Protein AF-A0A8X7CR75-F1 (afdb_monomer_lite)

Sequence (88 aa):
MTQLLRVGLKNNKITNIPEKVFRGIYDNLLVLLLEGNPISCNCTFKWIVSGTEHINPDKYITGICDSPQEMKGRELIDLVPYDFSCCP

InterPro domains:
  IPR032675 Leucine-rich repeat domain superfamily [G3DSA:3.80.10.10] (1-87)
  IPR051295 Leucine-rich glioma-inactivated/LGI-related [PTHR24367] (3-86)

Organism: NCBI:txid2747483

Radius of gyration: 12.49 Å; chains: 1; bounding box: 35×26×27 Å

Structure (mmCIF, N/CA/C/O backbone):
data_AF-A0A8X7CR75-F1
#
_entry.id   AF-A0A8X7CR75-F1
#
loop_
_atom_site.group_PDB
_atom_site.id
_atom_site.type_symbol
_atom_site.label_atom_id
_atom_site.label_alt_id
_atom_site.label_comp_id
_atom_site.label_asym_id
_atom_site.label_entity_id
_atom_site.label_seq_id
_atom_site.pdbx_PDB_ins_code
_atom_site.Cartn_x
_atom_site.Cartn_y
_atom_site.Cartn_z
_atom_site.occupancy
_atom_site.B_iso_or_equiv
_atom_site.auth_seq_id
_atom_site.auth_comp_id
_atom_site.auth_asym_id
_atom_site.auth_atom_id
_atom_site.pdbx_PDB_model_num
ATOM 1 N N . MET A 1 1 ? -20.402 14.800 9.518 1.00 44.03 1 MET A N 1
ATOM 2 C CA . MET A 1 1 ? -19.051 14.202 9.547 1.00 44.03 1 MET A CA 1
ATOM 3 C C . MET A 1 1 ? -19.177 12.746 9.139 1.00 44.03 1 MET A C 1
ATOM 5 O O . MET A 1 1 ? -19.694 11.955 9.913 1.00 44.03 1 MET A O 1
ATOM 9 N N . THR A 1 2 ? -18.812 12.402 7.910 1.00 49.97 2 THR A N 1
ATOM 10 C CA . THR A 1 2 ? -18.809 11.018 7.421 1.00 49.97 2 THR A CA 1
ATOM 11 C C . THR A 1 2 ? -17.484 10.375 7.818 1.00 49.97 2 THR A C 1
ATOM 13 O O . THR A 1 2 ? -16.449 10.675 7.234 1.00 49.97 2 THR A O 1
ATOM 16 N N . GLN A 1 3 ? -17.495 9.531 8.850 1.00 59.75 3 GLN A N 1
ATOM 17 C CA . GLN A 1 3 ? -16.326 8.740 9.236 1.00 59.75 3 GLN A CA 1
ATOM 18 C C . GLN A 1 3 ? -16.320 7.459 8.403 1.00 59.75 3 GLN A C 1
ATOM 20 O O . GLN A 1 3 ? -17.004 6.487 8.723 1.00 59.75 3 GLN A O 1
ATOM 25 N N . LEU A 1 4 ? -15.604 7.479 7.280 1.00 62.81 4 LEU A N 1
ATOM 26 C CA . LEU A 1 4 ? -15.461 6.296 6.443 1.00 62.81 4 LEU A CA 1
ATOM 27 C C . LEU A 1 4 ? -14.354 5.405 7.018 1.00 62.81 4 LEU A C 1
ATOM 29 O O . LEU A 1 4 ? -13.182 5.560 6.695 1.00 62.81 4 LEU A O 1
ATOM 33 N N . LEU A 1 5 ? -14.744 4.480 7.891 1.00 82.06 5 LEU A N 1
ATOM 34 C CA . LEU A 1 5 ? -13.812 3.558 8.546 1.00 82.06 5 LEU A CA 1
ATOM 35 C C . LEU A 1 5 ? -13.373 2.417 7.619 1.00 82.06 5 LEU A C 1
ATOM 37 O O . LEU A 1 5 ? -12.297 1.852 7.793 1.00 82.06 5 LEU A O 1
ATOM 41 N N . ARG A 1 6 ? -14.205 2.057 6.636 1.00 89.31 6 ARG A N 1
ATOM 42 C CA . ARG A 1 6 ? -14.001 0.887 5.778 1.00 89.31 6 ARG A CA 1
ATOM 43 C C . ARG A 1 6 ? -14.337 1.193 4.327 1.00 89.31 6 ARG A C 1
ATOM 45 O O . ARG A 1 6 ? -15.431 1.663 4.026 1.00 89.31 6 ARG A O 1
ATOM 52 N N . VAL A 1 7 ? -13.415 0.854 3.434 1.00 91.69 7 VAL A N 1
ATOM 53 C CA . VAL A 1 7 ? -13.555 0.972 1.983 1.00 91.69 7 VAL A CA 1
ATOM 54 C C . VAL A 1 7 ? -13.349 -0.397 1.347 1.00 91.69 7 VAL A C 1
ATOM 56 O O . VAL A 1 7 ? -12.298 -1.018 1.498 1.00 91.69 7 VAL A O 1
ATOM 59 N N . GLY A 1 8 ? -14.367 -0.874 0.631 1.00 94.00 8 GLY A N 1
ATOM 60 C CA . GLY A 1 8 ? -14.312 -2.123 -0.123 1.00 94.00 8 GLY A CA 1
ATOM 61 C C . GLY A 1 8 ? -14.279 -1.868 -1.623 1.00 94.00 8 GLY A C 1
ATOM 62 O O . GLY A 1 8 ? -15.232 -1.312 -2.159 1.00 94.00 8 GLY A O 1
ATOM 63 N N . LEU A 1 9 ? -13.212 -2.294 -2.298 1.00 95.75 9 LEU A N 1
ATOM 64 C CA . LEU A 1 9 ? -13.007 -2.126 -3.742 1.00 95.75 9 LEU A CA 1
ATOM 65 C C . LEU A 1 9 ? -12.617 -3.450 -4.428 1.00 95.75 9 LEU A C 1
ATOM 67 O O . LEU A 1 9 ? -12.042 -3.449 -5.518 1.00 95.75 9 LEU A O 1
ATOM 71 N N . LYS A 1 10 ? -12.935 -4.586 -3.797 1.00 97.00 10 LYS A N 1
ATOM 72 C CA . LYS A 1 10 ? -12.600 -5.932 -4.284 1.00 97.00 10 LYS A CA 1
ATOM 73 C C . LYS A 1 10 ? -13.112 -6.195 -5.704 1.00 97.00 10 LYS A C 1
ATOM 75 O O . LYS A 1 10 ? -14.176 -5.699 -6.068 1.00 97.00 10 LYS A O 1
ATOM 80 N N . ASN A 1 11 ? -12.404 -7.043 -6.450 1.00 97.75 11 ASN A N 1
ATOM 81 C CA . ASN A 1 11 ? -12.806 -7.568 -7.763 1.00 97.75 11 ASN A CA 1
ATOM 82 C C . ASN A 1 11 ? -13.118 -6.482 -8.809 1.00 97.75 11 ASN A C 1
ATOM 84 O O . ASN A 1 11 ? -14.090 -6.583 -9.559 1.00 97.75 11 ASN A O 1
ATOM 88 N N . ASN A 1 12 ? -12.297 -5.433 -8.850 1.00 97.62 12 ASN A N 1
ATOM 89 C CA . ASN A 1 12 ? -12.363 -4.386 -9.866 1.00 97.62 12 ASN A CA 1
ATOM 90 C C . ASN A 1 12 ? -11.124 -4.449 -10.781 1.00 97.62 12 ASN A C 1
ATOM 92 O O . ASN A 1 12 ? -10.366 -5.416 -10.790 1.00 97.62 12 ASN A O 1
ATOM 96 N N . LYS A 1 13 ? -10.930 -3.413 -11.600 1.00 97.38 13 LYS A N 1
ATOM 97 C CA . LYS A 1 13 ? -9.773 -3.264 -12.499 1.00 97.38 13 LYS A CA 1
ATOM 98 C C . LYS A 1 13 ? -8.824 -2.163 -12.025 1.00 97.38 13 LYS A C 1
ATOM 100 O O . LYS A 1 13 ? -8.245 -1.447 -12.838 1.00 97.38 13 LYS A O 1
ATOM 105 N N . ILE A 1 14 ? -8.731 -1.965 -10.712 1.00 96.69 14 ILE A N 1
ATOM 106 C CA . ILE A 1 14 ? -7.893 -0.918 -10.133 1.00 96.69 14 ILE A CA 1
ATOM 107 C C . ILE A 1 14 ? -6.440 -1.348 -10.272 1.00 96.69 14 ILE A C 1
ATOM 109 O O . ILE A 1 14 ? -6.045 -2.392 -9.772 1.00 96.69 14 ILE A O 1
ATOM 113 N N . THR A 1 15 ? -5.639 -0.528 -10.936 1.00 95.88 15 THR A N 1
ATOM 114 C CA . THR A 1 15 ? -4.189 -0.729 -10.992 1.00 95.88 15 THR A CA 1
ATOM 115 C C . THR A 1 15 ? -3.467 0.135 -9.977 1.00 95.88 15 THR A C 1
ATOM 117 O O . THR A 1 15 ? -2.425 -0.240 -9.463 1.00 95.88 15 THR A O 1
ATOM 120 N N . ASN A 1 16 ? -4.007 1.304 -9.661 1.00 93.12 16 ASN A N 1
ATOM 121 C CA . ASN A 1 16 ? -3.401 2.241 -8.735 1.00 93.12 16 ASN A CA 1
ATOM 122 C C . ASN A 1 16 ? -4.488 3.161 -8.178 1.00 93.12 16 ASN A C 1
ATOM 124 O O . ASN A 1 16 ? -5.489 3.429 -8.847 1.00 93.12 16 ASN A O 1
ATOM 128 N N . ILE A 1 17 ? -4.277 3.676 -6.975 1.00 92.00 17 ILE A N 1
ATOM 129 C CA . ILE A 1 17 ? -5.122 4.705 -6.381 1.00 92.00 17 ILE A CA 1
ATOM 130 C C . ILE A 1 17 ? -4.207 5.882 -6.052 1.00 92.00 17 ILE A C 1
ATOM 132 O O . ILE A 1 17 ? -3.287 5.719 -5.259 1.00 92.00 17 ILE A O 1
ATOM 136 N N . PRO A 1 18 ? -4.419 7.072 -6.633 1.00 90.81 18 PRO A N 1
ATOM 137 C CA . PRO A 1 18 ? -3.633 8.245 -6.276 1.00 90.81 18 PRO A CA 1
ATOM 138 C C . PRO A 1 18 ? -3.884 8.673 -4.825 1.00 90.81 18 PRO A C 1
ATOM 140 O O . PRO A 1 18 ? -5.040 8.785 -4.415 1.00 90.81 18 PRO A O 1
ATOM 143 N N . GLU A 1 19 ? -2.828 9.031 -4.090 1.00 89.00 19 GLU A N 1
ATOM 144 C CA . GLU A 1 19 ? -2.899 9.482 -2.686 1.00 89.00 19 GLU A CA 1
ATOM 145 C C . GLU A 1 19 ? -3.950 10.582 -2.468 1.00 89.00 19 GLU A C 1
ATOM 147 O O . GLU A 1 19 ? -4.739 10.547 -1.523 1.00 89.00 19 GLU A O 1
ATOM 152 N N . LYS A 1 20 ? -4.037 11.532 -3.409 1.00 88.69 20 LYS A N 1
ATOM 153 C CA . LYS A 1 20 ? -4.999 12.645 -3.372 1.00 88.69 20 LYS A CA 1
ATOM 154 C C . LYS A 1 20 ? -6.462 12.208 -3.230 1.00 88.69 20 LYS A C 1
ATOM 156 O O . LYS A 1 20 ? -7.260 12.986 -2.721 1.00 88.69 20 LYS A O 1
ATOM 161 N N . VAL A 1 21 ? -6.818 11.002 -3.682 1.00 88.38 21 VAL A N 1
ATOM 162 C CA . VAL A 1 21 ? -8.183 10.461 -3.573 1.00 88.38 21 VAL A CA 1
ATOM 163 C C . VAL A 1 21 ? -8.511 10.124 -2.120 1.00 88.38 21 VAL A C 1
ATOM 165 O O . VAL A 1 21 ? -9.636 10.334 -1.678 1.00 88.38 21 VAL A O 1
ATOM 168 N N . PHE A 1 22 ? -7.522 9.642 -1.366 1.00 85.94 22 PHE A N 1
ATOM 169 C CA . PHE A 1 22 ? -7.695 9.186 0.010 1.00 85.94 22 PHE A CA 1
ATOM 170 C C . PHE A 1 22 ? -7.222 10.193 1.053 1.00 85.94 22 PHE A C 1
ATOM 172 O O . PHE A 1 22 ? -7.581 10.043 2.2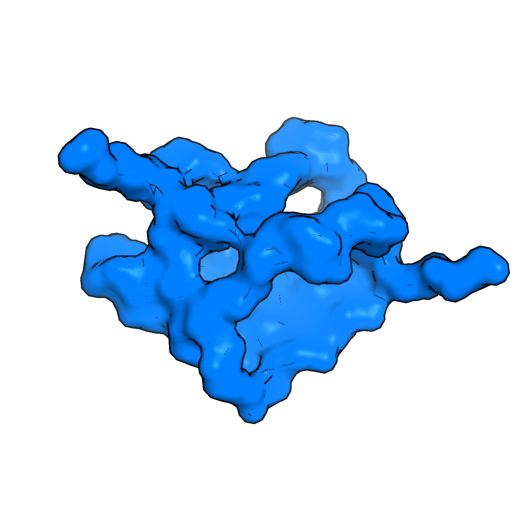14 1.00 85.94 22 PHE A O 1
ATOM 179 N N . ARG A 1 23 ? -6.511 11.258 0.667 1.00 83.00 23 ARG A N 1
ATOM 180 C CA . ARG A 1 23 ? -5.963 12.272 1.585 1.00 83.00 23 ARG A CA 1
ATOM 181 C C . ARG A 1 23 ? -6.956 12.783 2.638 1.00 83.00 23 ARG A C 1
ATOM 183 O O . ARG A 1 23 ? -6.567 12.989 3.776 1.00 83.00 23 ARG A O 1
ATOM 190 N N . GLY A 1 24 ? -8.228 12.976 2.281 1.00 83.62 24 GLY A N 1
ATOM 191 C CA . GLY A 1 24 ? -9.252 13.472 3.215 1.00 83.62 24 GLY A CA 1
ATOM 192 C C . GLY A 1 24 ? -9.806 12.432 4.198 1.00 83.62 24 GLY A C 1
ATOM 193 O O . GLY A 1 24 ? -10.473 12.804 5.159 1.00 83.62 24 GLY A O 1
ATOM 194 N N . ILE A 1 25 ? -9.566 11.141 3.956 1.00 83.56 25 ILE A N 1
ATOM 195 C CA . ILE A 1 25 ? -10.096 10.029 4.761 1.00 83.56 25 ILE A CA 1
ATOM 196 C C . ILE A 1 25 ? -9.005 9.105 5.313 1.00 83.56 25 ILE A C 1
ATOM 198 O O . ILE A 1 25 ? -9.312 8.262 6.147 1.00 83.56 25 ILE A O 1
ATOM 202 N N . TYR A 1 26 ? -7.752 9.249 4.873 1.00 82.88 26 TYR A N 1
ATOM 203 C CA . TYR A 1 26 ? -6.667 8.303 5.136 1.00 82.88 26 TYR A CA 1
ATOM 204 C C . TYR A 1 26 ? -6.390 8.089 6.627 1.00 82.88 26 TYR A C 1
ATOM 206 O O . TYR A 1 26 ? -6.156 6.955 7.045 1.00 82.88 26 TYR A O 1
ATOM 214 N N . ASP A 1 27 ? -6.472 9.151 7.428 1.00 80.56 27 ASP A N 1
ATOM 215 C CA . ASP A 1 27 ? -6.236 9.091 8.876 1.00 80.56 27 ASP A CA 1
ATOM 216 C C . ASP A 1 27 ? -7.353 8.349 9.622 1.00 80.56 27 ASP A C 1
ATOM 218 O O . ASP A 1 27 ? -7.102 7.704 10.636 1.00 80.56 27 ASP A O 1
ATOM 222 N N . ASN A 1 28 ? -8.582 8.391 9.095 1.00 81.88 28 ASN A N 1
ATOM 223 C CA . ASN A 1 28 ? -9.750 7.726 9.680 1.00 81.88 28 ASN A CA 1
ATOM 224 C C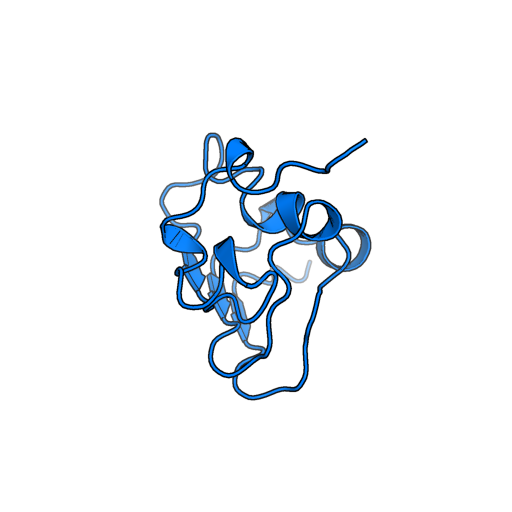 . ASN A 1 28 ? -10.017 6.339 9.073 1.00 81.88 28 ASN A C 1
ATOM 226 O O . ASN A 1 28 ? -10.875 5.605 9.562 1.00 81.88 28 ASN A O 1
ATOM 230 N N . LEU A 1 29 ? -9.330 5.987 7.985 1.00 84.75 29 LEU A N 1
ATOM 231 C CA . LEU A 1 29 ? -9.517 4.718 7.300 1.00 84.75 29 LEU A CA 1
ATOM 232 C C . LEU A 1 29 ? -8.868 3.597 8.112 1.00 84.75 29 LEU A C 1
ATOM 234 O O . LEU A 1 29 ? -7.651 3.572 8.277 1.00 84.75 29 LEU A O 1
ATOM 238 N N . LEU A 1 30 ? -9.676 2.644 8.568 1.00 86.88 30 LEU A N 1
ATOM 239 C CA . LEU A 1 30 ? -9.202 1.445 9.255 1.00 86.88 30 LEU A CA 1
ATOM 240 C C . LEU A 1 30 ? -9.071 0.270 8.299 1.00 86.88 30 LEU A C 1
ATOM 242 O O . LEU A 1 30 ? -8.128 -0.491 8.408 1.00 86.88 30 LEU A O 1
ATOM 246 N N . VAL A 1 31 ? -9.988 0.104 7.347 1.00 88.94 31 VAL A N 1
ATOM 247 C CA . VAL A 1 31 ? -9.999 -1.085 6.487 1.00 88.94 31 VAL A CA 1
ATOM 248 C C . VAL A 1 31 ? -10.059 -0.697 5.018 1.00 88.94 31 VAL A C 1
ATOM 250 O O . VAL A 1 31 ? -10.999 -0.022 4.595 1.00 88.94 31 VAL A O 1
ATOM 253 N N . LEU A 1 32 ? -9.109 -1.189 4.224 1.00 91.50 32 LEU A N 1
ATOM 254 C CA . LEU A 1 32 ? -9.107 -1.061 2.768 1.00 91.50 32 LEU A CA 1
ATOM 255 C C . LEU A 1 32 ? -8.959 -2.430 2.106 1.00 91.50 32 LEU A C 1
ATOM 257 O O . LEU A 1 32 ? -8.005 -3.163 2.362 1.00 91.50 32 LEU A O 1
ATOM 261 N N . LEU A 1 33 ? -9.914 -2.766 1.243 1.00 94.81 33 LEU A N 1
ATOM 262 C CA . LEU A 1 33 ? -9.987 -4.074 0.601 1.00 94.81 33 LEU A CA 1
ATOM 263 C C . LEU A 1 33 ? -9.795 -3.968 -0.912 1.00 94.81 33 LEU A C 1
ATOM 265 O O . LEU A 1 33 ? -10.691 -3.468 -1.601 1.00 94.81 33 LEU A O 1
ATOM 269 N N . LEU A 1 34 ? -8.648 -4.427 -1.418 1.00 96.56 34 LEU A N 1
ATOM 270 C CA . LEU A 1 34 ? -8.250 -4.339 -2.830 1.00 96.56 34 LEU A CA 1
ATOM 271 C C . LEU A 1 34 ? -8.064 -5.705 -3.500 1.00 96.56 34 LEU A C 1
ATOM 273 O O . LEU A 1 34 ? -7.612 -5.760 -4.641 1.00 96.56 34 LEU A O 1
ATOM 277 N N . GLU A 1 35 ? -8.414 -6.813 -2.853 1.00 96.00 35 GLU A N 1
ATOM 278 C CA . GLU A 1 35 ? -8.223 -8.151 -3.418 1.00 96.00 35 GLU A CA 1
ATOM 279 C C . GLU A 1 35 ? -8.965 -8.322 -4.755 1.00 96.00 35 GLU A C 1
ATOM 281 O O . GLU A 1 35 ? -10.043 -7.761 -4.971 1.00 96.00 35 GLU A O 1
ATOM 286 N N . GLY A 1 36 ? -8.380 -9.094 -5.673 1.00 97.31 36 GLY A N 1
ATOM 287 C CA . GLY A 1 36 ? -8.939 -9.300 -7.013 1.00 97.31 36 GLY A CA 1
ATOM 288 C C . GLY A 1 36 ? -8.774 -8.108 -7.964 1.00 97.31 36 GLY A C 1
ATOM 289 O O . GLY A 1 36 ? -9.496 -8.031 -8.953 1.00 97.31 36 GLY A O 1
ATOM 290 N N . ASN A 1 37 ? -7.854 -7.181 -7.675 1.00 98.38 37 ASN A N 1
ATOM 291 C CA . ASN A 1 37 ? -7.465 -6.087 -8.566 1.00 98.38 37 ASN A CA 1
ATOM 292 C C . ASN A 1 37 ? -6.020 -6.275 -9.078 1.00 98.38 37 ASN A C 1
ATOM 294 O O . ASN A 1 37 ? -5.184 -6.779 -8.329 1.00 98.38 37 ASN A O 1
ATOM 298 N N . PRO A 1 38 ? -5.694 -5.839 -10.309 1.00 97.69 38 PRO A N 1
ATOM 299 C CA . PRO A 1 38 ? -4.338 -5.901 -10.864 1.00 97.69 38 PRO A CA 1
ATOM 300 C C . PRO A 1 38 ? -3.447 -4.761 -10.333 1.00 97.69 38 PRO A C 1
ATOM 302 O O . PRO A 1 38 ? -3.075 -3.847 -11.069 1.00 97.69 38 PRO A O 1
ATOM 305 N N . ILE A 1 39 ? -3.140 -4.774 -9.034 1.00 97.00 39 ILE A N 1
ATOM 306 C CA . ILE A 1 39 ? -2.463 -3.663 -8.351 1.00 97.00 39 ILE A CA 1
ATOM 307 C C . ILE A 1 39 ? -1.010 -3.509 -8.823 1.00 97.00 39 ILE A C 1
ATOM 309 O O . ILE A 1 39 ? -0.209 -4.440 -8.772 1.00 97.00 39 ILE A O 1
ATOM 313 N N . SER A 1 40 ? -0.645 -2.292 -9.210 1.00 95.69 40 SER A N 1
ATOM 314 C CA . SER A 1 40 ? 0.710 -1.882 -9.549 1.00 95.69 40 SER A CA 1
ATOM 315 C C . SER A 1 40 ? 1.407 -1.295 -8.325 1.00 95.69 40 SER A C 1
ATOM 317 O O . SER A 1 40 ? 1.297 -0.104 -8.032 1.00 95.69 40 SER A O 1
ATOM 319 N N . CYS A 1 41 ? 2.192 -2.124 -7.651 1.00 94.12 41 CYS A N 1
ATOM 320 C CA . CYS A 1 41 ? 3.008 -1.790 -6.490 1.00 94.12 41 CYS A CA 1
ATOM 321 C C . CYS A 1 41 ? 4.312 -1.082 -6.882 1.00 94.12 41 CYS A C 1
ATOM 323 O O . CYS A 1 41 ? 5.410 -1.532 -6.571 1.00 94.12 41 CYS A O 1
ATOM 325 N N . ASN A 1 42 ? 4.184 0.032 -7.602 1.00 90.44 42 ASN A N 1
ATOM 326 C CA . ASN A 1 42 ? 5.297 0.912 -7.951 1.00 90.44 42 ASN A CA 1
ATOM 327 C C . ASN A 1 42 ? 5.352 2.123 -7.007 1.00 90.44 42 ASN A C 1
ATOM 329 O O . ASN A 1 42 ? 4.464 2.333 -6.181 1.00 90.44 42 ASN A O 1
ATOM 333 N N . CYS A 1 43 ? 6.355 2.982 -7.168 1.00 89.75 43 CYS A N 1
ATOM 334 C CA . CYS A 1 43 ? 6.568 4.086 -6.238 1.00 89.75 43 CYS A CA 1
ATOM 335 C C . CYS A 1 43 ? 5.433 5.123 -6.158 1.00 89.75 43 CYS A C 1
ATOM 337 O O . CYS A 1 43 ? 5.289 5.786 -5.133 1.00 89.75 43 CYS A O 1
ATOM 339 N N . THR A 1 44 ? 4.561 5.224 -7.165 1.00 89.19 44 THR A N 1
ATOM 340 C CA . THR A 1 44 ? 3.369 6.090 -7.080 1.00 89.19 44 THR A CA 1
ATOM 341 C C . THR A 1 44 ? 2.296 5.537 -6.139 1.00 89.19 44 THR A C 1
ATOM 343 O O . THR A 1 44 ? 1.432 6.287 -5.688 1.00 89.19 44 THR A O 1
ATOM 346 N N . PHE A 1 45 ? 2.364 4.243 -5.815 1.00 91.88 45 PHE A N 1
ATOM 347 C CA . PHE A 1 45 ? 1.466 3.570 -4.882 1.00 91.88 45 PHE A CA 1
ATOM 348 C C . PHE A 1 45 ? 2.067 3.399 -3.480 1.00 91.88 45 PHE A C 1
ATOM 350 O O . PHE A 1 45 ? 1.392 2.929 -2.572 1.00 91.88 45 PHE A O 1
ATOM 357 N N . LYS A 1 46 ? 3.305 3.861 -3.267 1.00 90.56 46 LYS A N 1
ATOM 358 C CA . LYS A 1 46 ? 4.032 3.805 -1.989 1.00 90.56 46 LYS A CA 1
ATOM 359 C C . LYS A 1 46 ? 3.235 4.340 -0.795 1.00 90.56 46 LYS A C 1
ATOM 361 O O . LYS A 1 46 ? 3.395 3.855 0.325 1.00 90.56 46 LYS A O 1
ATOM 366 N N . TRP A 1 47 ? 2.380 5.339 -1.014 1.00 88.44 47 TRP A N 1
ATOM 367 C CA . TRP A 1 47 ? 1.564 5.933 0.045 1.00 88.44 47 TRP A CA 1
ATOM 368 C C . TRP A 1 47 ? 0.653 4.908 0.736 1.00 88.44 47 TRP A C 1
ATOM 370 O O . TRP A 1 47 ? 0.335 5.092 1.903 1.00 88.44 47 TRP A O 1
ATOM 380 N N . ILE A 1 48 ? 0.282 3.817 0.051 1.00 88.56 48 ILE A N 1
ATOM 381 C CA . ILE A 1 48 ? -0.628 2.793 0.573 1.00 88.56 48 ILE A CA 1
ATOM 382 C C . ILE A 1 48 ? -0.068 2.096 1.817 1.00 88.56 48 ILE A C 1
ATOM 384 O O . ILE A 1 48 ? -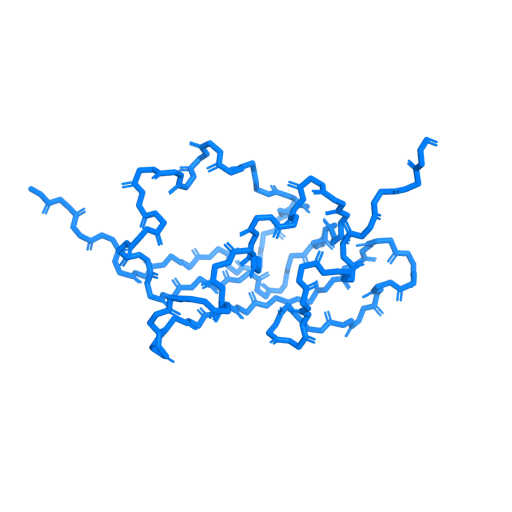0.827 1.715 2.699 1.00 88.56 48 ILE A O 1
ATOM 388 N N . VAL A 1 49 ? 1.260 1.975 1.895 1.00 83.81 49 VAL A N 1
ATOM 389 C CA . VAL A 1 49 ? 1.987 1.446 3.057 1.00 83.81 49 VAL A CA 1
ATOM 390 C C . VAL A 1 49 ? 2.672 2.555 3.858 1.00 83.81 49 VAL A C 1
ATOM 392 O O . VAL A 1 49 ? 3.099 2.341 4.986 1.00 83.81 49 VAL A O 1
ATOM 395 N N . SER A 1 50 ? 2.787 3.768 3.306 1.00 74.12 50 SER A N 1
ATOM 396 C CA . SER A 1 50 ? 3.399 4.893 4.019 1.00 74.12 50 SER A CA 1
ATOM 397 C C . SER A 1 50 ? 2.424 5.393 5.076 1.00 74.12 50 SER A C 1
ATOM 399 O O . SER A 1 50 ? 1.430 6.059 4.787 1.00 74.12 50 SER A O 1
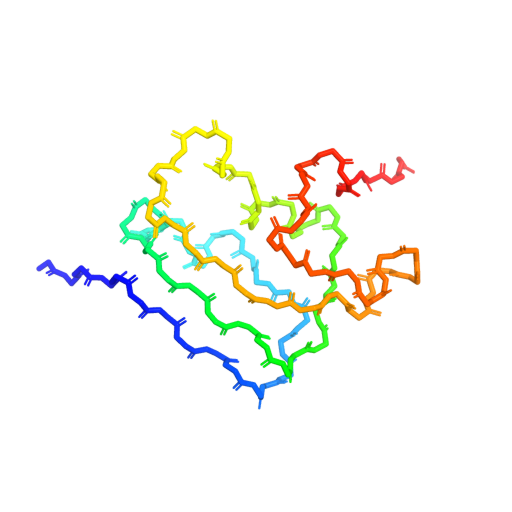ATOM 401 N N . GLY A 1 51 ? 2.682 5.006 6.316 1.00 61.69 51 GLY A N 1
ATOM 402 C CA . GLY A 1 51 ? 1.791 5.254 7.441 1.00 61.69 51 GLY A CA 1
ATOM 403 C C . GLY A 1 51 ? 1.526 4.007 8.270 1.00 61.69 51 GLY A C 1
ATOM 404 O O . GLY A 1 51 ? 1.176 4.160 9.426 1.00 61.69 51 GLY A O 1
ATOM 405 N N . THR A 1 52 ? 1.766 2.792 7.772 1.00 57.38 52 THR A N 1
ATOM 406 C CA . THR A 1 52 ? 1.672 1.582 8.614 1.00 57.38 52 THR A CA 1
ATOM 407 C C . THR A 1 52 ? 2.743 1.554 9.713 1.00 57.38 52 THR A C 1
ATOM 409 O O . THR A 1 52 ? 2.524 0.974 10.768 1.00 57.38 52 THR A O 1
ATOM 412 N N . GLU A 1 53 ? 3.865 2.258 9.521 1.00 51.47 53 GLU A N 1
ATOM 413 C CA . GLU A 1 53 ? 4.953 2.377 10.508 1.00 51.47 53 GLU A CA 1
ATOM 414 C C . GLU A 1 53 ? 4.621 3.311 11.694 1.00 51.47 53 GLU A C 1
ATOM 416 O O . GLU A 1 53 ? 5.272 3.247 12.739 1.00 51.47 53 GLU A O 1
ATOM 421 N N . HIS A 1 54 ? 3.615 4.187 11.556 1.00 48.62 54 HIS A N 1
ATOM 422 C CA . HIS A 1 54 ? 3.270 5.213 12.556 1.00 48.62 54 HIS A CA 1
ATOM 423 C C . HIS A 1 54 ? 1.767 5.331 12.868 1.00 48.62 54 HIS A C 1
ATOM 425 O O . HIS A 1 54 ? 1.390 6.112 13.742 1.00 48.62 54 HIS A O 1
ATOM 431 N N . ILE A 1 55 ? 0.896 4.588 12.182 1.00 54.91 55 ILE A N 1
ATOM 432 C CA . ILE A 1 55 ? -0.560 4.725 12.285 1.00 54.91 55 ILE A CA 1
ATOM 433 C C . ILE A 1 55 ? -1.160 3.420 12.786 1.00 54.91 55 ILE A C 1
ATOM 435 O O . ILE A 1 55 ? -0.917 2.363 12.220 1.00 54.91 55 ILE A O 1
ATOM 439 N N . ASN A 1 56 ? -1.970 3.582 13.832 1.00 63.91 56 ASN A N 1
ATOM 440 C CA . ASN A 1 56 ? -3.029 2.715 14.331 1.00 63.91 56 ASN A CA 1
ATOM 441 C C . ASN A 1 56 ? -2.865 1.204 14.030 1.00 63.91 56 ASN A C 1
ATOM 443 O O . ASN A 1 56 ? -3.120 0.804 12.893 1.00 63.91 56 ASN A O 1
ATOM 447 N N . PRO A 1 57 ? -2.551 0.355 15.033 1.00 69.31 57 PRO A N 1
ATOM 448 C CA . PRO A 1 57 ? -2.453 -1.099 14.847 1.00 69.31 57 PRO A CA 1
ATO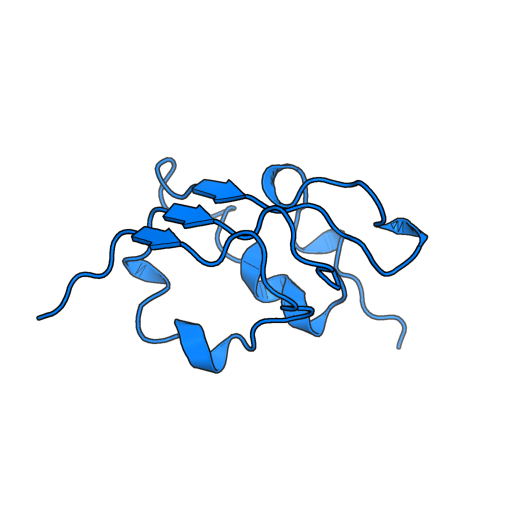M 449 C C . PRO A 1 57 ? -3.732 -1.738 14.277 1.00 69.31 57 PRO A C 1
ATOM 451 O O . PRO A 1 57 ? -3.680 -2.854 13.768 1.00 69.31 57 PRO A O 1
ATOM 454 N N . ASP A 1 58 ? -4.860 -1.024 14.310 1.00 75.94 58 ASP A N 1
ATOM 455 C CA . ASP A 1 58 ? -6.131 -1.457 13.732 1.00 75.94 58 ASP A CA 1
ATOM 456 C C . ASP A 1 58 ? -6.259 -1.177 12.217 1.00 75.94 58 ASP A C 1
ATOM 458 O O . ASP A 1 58 ? -7.254 -1.574 11.603 1.00 75.94 58 ASP A O 1
ATOM 462 N N . LYS A 1 59 ? -5.300 -0.475 11.585 1.00 82.81 59 LYS A N 1
ATOM 463 C CA . LYS A 1 59 ? -5.316 -0.208 10.138 1.00 82.81 59 LYS A CA 1
ATOM 464 C C . LYS A 1 59 ? -4.916 -1.471 9.367 1.00 82.81 59 LYS A C 1
ATOM 466 O O . LYS A 1 59 ? -3.800 -1.964 9.473 1.00 82.81 59 LYS A O 1
ATOM 471 N N . TYR A 1 60 ? -5.828 -1.954 8.532 1.00 85.50 60 TYR A N 1
ATOM 472 C CA . TYR A 1 60 ? -5.733 -3.204 7.792 1.00 85.50 60 TYR A CA 1
ATOM 473 C C . TYR A 1 60 ? -5.995 -2.981 6.298 1.00 85.50 60 TYR A C 1
ATOM 475 O O . TYR A 1 60 ? -7.102 -2.624 5.877 1.00 85.50 60 TYR A O 1
ATOM 483 N N . ILE A 1 61 ? -4.966 -3.196 5.478 1.00 89.81 61 ILE A N 1
ATOM 484 C CA . ILE A 1 61 ? -5.017 -3.033 4.023 1.00 89.81 61 ILE A CA 1
ATOM 485 C C . ILE A 1 61 ? -4.707 -4.378 3.378 1.00 89.81 61 ILE A C 1
ATOM 487 O O . ILE A 1 61 ? -3.718 -5.021 3.709 1.00 89.81 61 ILE A O 1
ATOM 491 N N . THR A 1 62 ? -5.550 -4.794 2.439 1.00 93.19 62 THR A N 1
ATOM 492 C CA . THR A 1 62 ? -5.409 -6.072 1.729 1.00 93.19 62 THR A CA 1
ATOM 493 C C . THR A 1 62 ? -5.337 -5.846 0.232 1.00 93.19 62 THR A C 1
ATOM 495 O O . THR A 1 62 ? -5.966 -4.932 -0.301 1.00 93.19 62 THR A O 1
ATOM 498 N N . GLY A 1 63 ? -4.581 -6.697 -0.449 1.00 95.25 63 GLY A N 1
ATOM 499 C CA . GLY A 1 63 ? -4.383 -6.662 -1.890 1.00 95.25 63 GLY A CA 1
ATOM 500 C C . GLY A 1 63 ? -3.114 -7.415 -2.263 1.00 95.25 63 GLY A C 1
ATOM 501 O O . GLY A 1 63 ? -2.226 -7.581 -1.430 1.00 95.25 63 GLY A O 1
ATOM 502 N N . ILE A 1 64 ? -3.045 -7.866 -3.511 1.00 96.75 64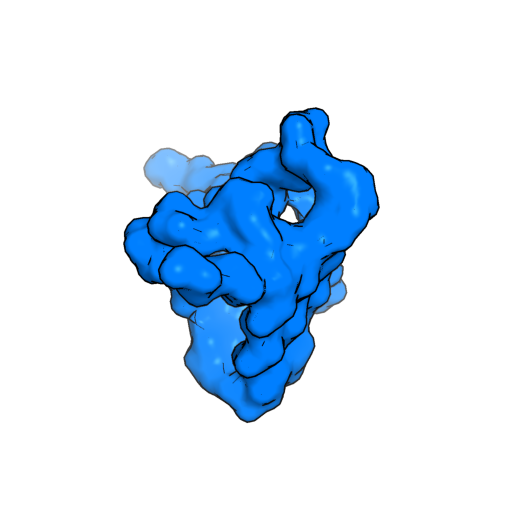 ILE A N 1
ATOM 503 C CA . ILE A 1 64 ? -1.898 -8.594 -4.057 1.00 96.75 64 ILE A CA 1
ATOM 504 C C . ILE A 1 64 ? -1.365 -7.784 -5.231 1.00 96.75 64 ILE A C 1
ATOM 506 O O . ILE A 1 64 ? -2.137 -7.342 -6.084 1.00 96.75 64 ILE A O 1
ATOM 510 N N . CYS A 1 65 ? -0.056 -7.580 -5.268 1.00 96.38 65 CYS A N 1
ATOM 511 C CA . CYS A 1 65 ? 0.606 -6.913 -6.376 1.00 96.38 65 CYS A CA 1
ATOM 512 C C . CYS A 1 65 ? 0.543 -7.782 -7.640 1.00 96.38 65 CYS A C 1
ATOM 514 O O . CYS A 1 65 ? 0.882 -8.964 -7.610 1.00 96.38 65 CYS A O 1
ATOM 516 N N . ASP A 1 66 ? 0.158 -7.193 -8.767 1.00 97.75 66 ASP A N 1
ATOM 517 C CA . ASP A 1 66 ? 0.259 -7.806 -10.097 1.00 97.75 66 ASP A CA 1
ATOM 518 C C . ASP A 1 66 ? 1.471 -7.279 -10.883 1.00 97.75 66 ASP A C 1
ATOM 520 O O . ASP A 1 66 ? 2.030 -7.996 -11.715 1.00 97.75 66 ASP A O 1
ATOM 524 N N . SER A 1 67 ? 1.919 -6.055 -10.584 1.00 94.50 67 SER A N 1
ATOM 525 C CA . SER A 1 67 ? 3.106 -5.438 -11.182 1.00 94.50 67 SER A CA 1
ATOM 526 C C . SER A 1 67 ? 3.867 -4.554 -10.176 1.00 94.50 67 SER A C 1
ATOM 528 O O . SER A 1 67 ? 3.271 -4.111 -9.195 1.00 94.50 67 SER A O 1
ATOM 530 N N . PRO A 1 68 ? 5.151 -4.226 -10.413 1.00 92.81 68 PRO A N 1
ATOM 531 C CA . PRO A 1 68 ? 6.023 -4.793 -11.447 1.00 92.81 68 PRO A CA 1
ATOM 532 C C . PRO A 1 68 ? 6.332 -6.280 -11.180 1.00 92.81 68 PRO A C 1
ATOM 534 O O . PRO A 1 68 ? 5.892 -6.835 -10.173 1.00 92.81 68 PRO A O 1
ATOM 537 N N . GLN A 1 69 ? 7.022 -6.952 -12.106 1.00 92.88 69 GLN A N 1
ATOM 538 C CA . GLN A 1 69 ? 7.202 -8.412 -12.074 1.00 92.88 69 GLN A CA 1
ATOM 539 C C . GLN A 1 69 ? 7.897 -8.895 -10.791 1.00 92.88 69 GLN A C 1
ATOM 541 O O . GLN A 1 69 ? 7.579 -9.969 -10.291 1.00 92.88 69 GLN A O 1
ATOM 546 N N . GLU A 1 70 ? 8.796 -8.089 -10.233 1.00 91.62 70 GLU A N 1
ATOM 547 C CA . GLU A 1 70 ? 9.531 -8.352 -8.992 1.00 91.62 70 GLU A CA 1
ATOM 548 C C . GLU A 1 70 ? 8.621 -8.332 -7.757 1.00 91.62 70 GLU A C 1
ATOM 550 O O . GLU A 1 70 ? 8.915 -8.970 -6.750 1.00 91.62 70 GLU A O 1
ATOM 555 N N . MET A 1 71 ? 7.504 -7.607 -7.840 1.00 93.44 71 MET A N 1
ATOM 556 C CA . MET A 1 71 ? 6.523 -7.475 -6.764 1.00 93.44 71 MET A CA 1
ATOM 557 C C . MET A 1 71 ? 5.336 -8.417 -6.948 1.00 93.44 71 MET A C 1
ATOM 559 O O . MET A 1 71 ? 4.532 -8.570 -6.031 1.00 93.44 71 MET A O 1
ATOM 563 N N . LYS A 1 72 ? 5.204 -9.047 -8.117 1.00 95.81 72 LYS A N 1
ATOM 564 C CA . LYS A 1 72 ? 4.045 -9.862 -8.467 1.00 95.81 72 LYS A CA 1
ATOM 565 C C . LYS A 1 72 ? 3.829 -10.993 -7.460 1.00 95.81 72 LYS A C 1
ATOM 567 O O . LYS A 1 72 ? 4.726 -11.787 -7.195 1.00 95.81 72 LYS A O 1
ATOM 572 N N . GLY A 1 73 ? 2.614 -11.079 -6.927 1.00 96.50 73 GLY A N 1
ATOM 573 C CA . GLY A 1 73 ? 2.215 -12.075 -5.935 1.00 96.50 73 GLY A CA 1
ATOM 574 C C . GLY A 1 73 ? 2.501 -11.692 -4.481 1.00 96.50 73 GLY A C 1
ATOM 575 O O . GLY A 1 73 ? 2.035 -12.403 -3.597 1.00 96.50 73 GLY A O 1
ATOM 576 N N . ARG A 1 74 ? 3.208 -10.586 -4.204 1.00 95.12 74 ARG A N 1
ATOM 577 C CA . ARG A 1 74 ? 3.394 -10.098 -2.827 1.00 95.12 74 ARG A CA 1
ATOM 578 C C . ARG A 1 74 ? 2.113 -9.450 -2.300 1.00 95.12 74 ARG A C 1
ATOM 580 O O . ARG A 1 74 ? 1.425 -8.738 -3.037 1.00 95.12 74 ARG A O 1
ATOM 587 N N . GLU A 1 75 ? 1.811 -9.677 -1.026 1.00 94.31 75 GLU A N 1
ATOM 588 C CA . GLU A 1 75 ? 0.674 -9.055 -0.348 1.00 94.31 75 GLU A CA 1
ATOM 589 C C . GLU A 1 75 ? 1.032 -7.656 0.153 1.00 94.31 75 GLU A C 1
ATOM 591 O O . GLU A 1 75 ? 2.100 -7.459 0.722 1.00 94.31 75 GLU A O 1
ATOM 596 N N . LEU A 1 76 ? 0.121 -6.689 -0.006 1.00 92.19 76 LEU A N 1
ATOM 597 C CA . LEU A 1 76 ? 0.331 -5.300 0.426 1.00 92.19 76 LEU A CA 1
ATOM 598 C C . LEU A 1 76 ? 0.641 -5.170 1.925 1.00 92.19 76 LEU A C 1
ATOM 600 O O . LEU A 1 76 ? 1.341 -4.236 2.306 1.00 92.19 76 LEU A O 1
ATOM 604 N N . ILE A 1 77 ? 0.123 -6.079 2.756 1.00 88.50 77 ILE A N 1
ATOM 605 C CA . ILE A 1 77 ? 0.329 -6.069 4.210 1.00 88.50 77 ILE A CA 1
ATOM 606 C C . ILE A 1 77 ? 1.772 -6.404 4.611 1.00 88.50 77 ILE A C 1
ATOM 608 O O . ILE A 1 77 ? 2.236 -5.944 5.650 1.00 88.50 77 ILE A O 1
ATOM 612 N N . ASP A 1 78 ? 2.487 -7.142 3.762 1.00 89.62 78 ASP A N 1
ATOM 613 C CA . ASP A 1 78 ? 3.871 -7.563 3.996 1.00 89.62 78 ASP A CA 1
ATOM 614 C C . ASP A 1 78 ? 4.893 -6.582 3.403 1.00 89.62 78 ASP A C 1
ATOM 616 O O . ASP A 1 78 ? 6.102 -6.822 3.465 1.00 89.62 78 ASP A O 1
ATOM 620 N N . LEU A 1 79 ? 4.425 -5.508 2.759 1.00 89.44 79 LEU A N 1
ATOM 621 C CA . LEU A 1 79 ? 5.291 -4.533 2.110 1.00 89.44 79 LEU A CA 1
ATOM 622 C C . LEU A 1 79 ? 5.593 -3.356 3.027 1.00 89.44 79 LEU A C 1
ATOM 624 O O . LEU A 1 79 ? 4.718 -2.813 3.702 1.00 89.44 79 LEU A O 1
ATOM 628 N N . VAL A 1 80 ? 6.832 -2.887 2.951 1.00 88.38 80 VAL A N 1
ATOM 629 C CA . VAL A 1 80 ? 7.287 -1.662 3.609 1.00 88.38 80 VAL A CA 1
ATOM 630 C C . VAL A 1 80 ? 7.509 -0.551 2.581 1.00 88.38 80 VAL A C 1
ATOM 632 O O . VAL A 1 80 ? 7.753 -0.830 1.405 1.00 88.38 80 VAL A O 1
ATOM 635 N N . PRO A 1 81 ? 7.486 0.735 2.977 1.00 88.19 81 PRO A N 1
ATOM 636 C CA . PRO A 1 81 ? 7.697 1.857 2.059 1.00 88.19 81 PRO A CA 1
ATOM 637 C C . PRO A 1 81 ? 8.984 1.777 1.219 1.00 88.19 81 PRO A C 1
ATOM 639 O O . PRO A 1 81 ? 9.053 2.399 0.157 1.00 88.19 81 PRO A O 1
ATOM 642 N N . TYR A 1 82 ? 10.004 1.046 1.683 1.00 87.44 82 TYR A N 1
ATOM 643 C CA . TYR A 1 82 ? 11.263 0.833 0.963 1.00 87.44 82 TYR A CA 1
ATOM 644 C C . TYR A 1 82 ? 11.142 -0.161 -0.208 1.00 87.44 82 TYR A C 1
ATOM 646 O O . TYR A 1 82 ? 11.856 -0.018 -1.201 1.00 87.44 82 TYR A O 1
ATOM 654 N N . ASP A 1 83 ? 10.191 -1.102 -0.159 1.00 88.94 83 ASP A N 1
ATOM 655 C CA . ASP A 1 83 ? 9.916 -2.017 -1.276 1.00 88.94 83 ASP A CA 1
ATOM 656 C C . ASP A 1 83 ? 9.451 -1.256 -2.535 1.00 88.94 83 ASP A C 1
ATOM 658 O O . ASP A 1 83 ? 9.668 -1.693 -3.662 1.00 88.94 83 ASP A O 1
ATOM 662 N N . PHE A 1 84 ? 8.851 -0.073 -2.361 1.00 88.00 84 PHE A N 1
ATOM 663 C CA . PHE A 1 84 ? 8.314 0.771 -3.434 1.00 88.00 84 PHE A CA 1
ATOM 664 C C . PHE A 1 84 ? 9.350 1.762 -3.996 1.00 88.00 84 PHE A C 1
ATOM 666 O O . PHE A 1 84 ? 9.064 2.948 -4.189 1.00 88.00 84 PHE A O 1
ATOM 673 N N . SER A 1 85 ? 10.572 1.299 -4.239 1.00 80.06 85 SER A N 1
ATOM 674 C CA . SER A 1 85 ? 11.667 2.112 -4.782 1.00 80.06 85 SER A CA 1
ATOM 675 C C . SER A 1 85 ? 11.391 2.551 -6.235 1.00 80.06 85 SER A C 1
ATOM 677 O O . SER A 1 85 ? 11.005 1.727 -7.062 1.00 80.06 85 SER A O 1
ATOM 679 N N . CYS A 1 86 ? 11.586 3.835 -6.578 1.00 80.31 86 CYS A N 1
ATOM 680 C CA . CYS A 1 86 ? 11.647 4.249 -7.991 1.00 80.31 86 CYS A CA 1
ATOM 681 C C . CYS A 1 86 ? 13.076 4.010 -8.518 1.00 80.31 86 CYS A C 1
ATOM 683 O O . CYS A 1 86 ? 14.034 4.399 -7.847 1.00 80.31 86 CYS A O 1
ATOM 685 N N . CYS A 1 87 ? 13.234 3.455 -9.724 1.00 57.78 87 CYS A N 1
ATOM 686 C CA . CYS A 1 87 ? 14.465 3.681 -10.488 1.00 57.78 87 CYS A CA 1
ATOM 687 C C . CYS A 1 87 ? 14.494 5.157 -10.941 1.00 57.78 87 CYS A C 1
ATOM 689 O O . CYS A 1 87 ? 13.439 5.656 -11.343 1.00 57.78 87 CYS A O 1
ATOM 691 N N . PRO A 1 88 ? 15.639 5.855 -10.815 1.00 55.31 88 PRO A N 1
ATOM 692 C CA . PRO A 1 88 ? 15.785 7.254 -11.221 1.00 55.31 88 PRO A CA 1
ATOM 693 C C . PRO A 1 88 ? 15.591 7.472 -12.726 1.00 55.31 88 PRO A C 1
ATOM 695 O O . PRO A 1 88 ? 15.870 6.532 -13.507 1.00 55.31 88 PRO A O 1
#

pLDDT: mean 85.49, std 13.31, range [44.03, 98.38]

Foldseek 3Di:
DDQCQEDADEQDADQADAPVVCVVRVQSHQYAHYANYQYALALRRLVVQVCVVPHDPSRYYWYAHNDDPVRHGPIPVPDHSVVRDDDD

Secondary structure (DSSP, 8-state):
-----EEE-TTS--S---HHHHTTTTTT--EEE-TTS-EE-SGGGGGGTTTTTTS-TT-EEE-BEEESTTTTT-BGGG--TTTTPPP-